Protein AF-A0A821GRE3-F1 (afdb_monomer_lite)

Sequence (182 aa):
MSLELLANELLLDLFEYLNACNLLHAFHGLNARFNQLLFIQLQKYYLDFRLISKNNFEYFCQQYLTSINNRVISLHLSDDVETPNLPQLFLSYGYRINQFIHLKLLSIDCISSFDLLNQIISQCHELSYLTHLNIMIHNNQDPEENFRDVINNIWSLSKLTHCYLDIQYPYATWLLEMTMIS

Structure (mmCIF, N/CA/C/O backbone):
data_AF-A0A821GRE3-F1
#
_entry.id   AF-A0A821GRE3-F1
#
loop_
_atom_site.group_PDB
_atom_site.id
_atom_site.type_symbol
_atom_site.label_atom_id
_atom_site.label_alt_id
_atom_site.label_comp_id
_atom_site.label_asym_id
_atom_site.label_entity_id
_atom_site.label_seq_id
_atom_site.pdbx_PDB_ins_code
_atom_site.Cartn_x
_atom_site.Cartn_y
_atom_site.Cartn_z
_atom_site.occupancy
_atom_site.B_iso_or_equiv
_atom_site.auth_seq_id
_atom_site.auth_comp_id
_atom_site.auth_asym_id
_atom_site.auth_atom_id
_atom_site.pdbx_PDB_model_num
ATOM 1 N N . MET A 1 1 ? -22.590 23.562 18.409 1.00 56.53 1 MET A N 1
ATOM 2 C CA . MET A 1 1 ? -22.740 22.094 18.507 1.00 56.53 1 MET A CA 1
ATOM 3 C C . MET A 1 1 ? -21.334 21.529 18.636 1.00 56.53 1 MET A C 1
ATOM 5 O O . MET A 1 1 ? -20.514 21.883 17.801 1.00 56.53 1 MET A O 1
ATOM 9 N N . SER A 1 2 ? -21.007 20.801 19.709 1.00 83.25 2 SER A N 1
ATOM 10 C CA . SER A 1 2 ? -19.654 20.244 19.882 1.00 83.25 2 SER A CA 1
ATOM 11 C C . SER A 1 2 ? -19.610 18.834 19.306 1.00 83.25 2 SER A C 1
ATOM 13 O O . SER A 1 2 ? -20.437 18.001 19.676 1.00 83.25 2 SER A O 1
ATOM 15 N N . LEU A 1 3 ? -18.648 18.574 18.418 1.00 84.00 3 LEU A N 1
ATOM 16 C CA . LEU A 1 3 ? -18.391 17.246 17.856 1.00 84.00 3 LEU A CA 1
ATOM 17 C C . LEU A 1 3 ? -18.099 16.211 18.958 1.00 84.00 3 LEU A C 1
ATOM 19 O O . LEU A 1 3 ? -18.420 15.036 18.824 1.00 84.00 3 LEU A O 1
ATOM 23 N N . GLU A 1 4 ? -17.555 16.657 20.090 1.00 84.31 4 GLU A N 1
ATOM 24 C CA . GLU A 1 4 ? -17.238 15.812 21.245 1.00 84.31 4 GLU A CA 1
ATOM 25 C C . GLU A 1 4 ? -18.479 15.257 21.954 1.00 84.31 4 GLU A C 1
ATOM 27 O O . GLU A 1 4 ? -18.363 14.325 22.744 1.00 84.31 4 GLU A O 1
ATOM 32 N N . LEU A 1 5 ? -19.668 15.804 2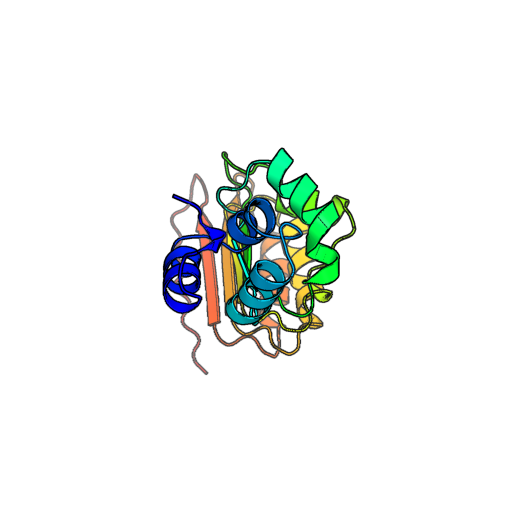1.686 1.00 90.88 5 LEU A N 1
ATOM 33 C CA . LEU A 1 5 ? -20.930 15.323 22.257 1.00 90.88 5 LEU A CA 1
ATOM 34 C C . LEU A 1 5 ? -21.616 14.270 21.382 1.00 90.88 5 LEU A C 1
ATOM 36 O O . LEU A 1 5 ? -22.602 13.675 21.811 1.00 90.88 5 LEU A O 1
ATOM 40 N N . LEU A 1 6 ? -21.117 14.039 20.164 1.00 93.25 6 LEU A N 1
ATOM 41 C CA . LEU A 1 6 ? -21.648 13.008 19.277 1.00 93.25 6 LEU A CA 1
ATOM 42 C C . LEU A 1 6 ? -21.418 11.621 19.893 1.00 93.25 6 LEU A C 1
ATOM 44 O O . LEU A 1 6 ? -20.425 11.425 20.592 1.00 93.25 6 LEU A O 1
ATOM 48 N N . ALA A 1 7 ? -22.301 10.652 19.641 1.00 94.62 7 ALA A N 1
ATOM 49 C CA . ALA A 1 7 ? -22.105 9.266 20.074 1.00 94.62 7 ALA A CA 1
ATOM 50 C C . ALA A 1 7 ? -20.932 8.604 19.324 1.00 94.62 7 ALA A C 1
ATOM 52 O O . ALA A 1 7 ? -20.600 9.010 18.213 1.00 94.62 7 ALA A O 1
ATOM 53 N N . ASN A 1 8 ? -20.300 7.585 19.923 1.00 93.38 8 ASN A N 1
ATOM 54 C CA . ASN A 1 8 ? -19.191 6.857 19.282 1.00 93.38 8 ASN A CA 1
ATOM 55 C C . ASN A 1 8 ? -19.604 6.253 17.937 1.00 93.38 8 ASN A C 1
ATOM 57 O O . ASN A 1 8 ? -18.841 6.341 16.987 1.00 93.38 8 ASN A O 1
ATOM 61 N N . GLU A 1 9 ? -20.807 5.686 17.868 1.00 93.00 9 GLU A N 1
ATOM 62 C CA . GLU A 1 9 ? -21.371 5.073 16.660 1.00 93.00 9 GLU A CA 1
ATOM 63 C C . GLU A 1 9 ? -21.440 6.089 15.517 1.00 93.00 9 GLU A C 1
ATOM 65 O O . GLU A 1 9 ? -20.850 5.870 14.471 1.00 93.00 9 GLU A O 1
ATOM 70 N N . LEU A 1 10 ? -22.006 7.274 15.771 1.00 93.56 10 LEU A N 1
ATOM 71 C CA . LEU A 1 10 ? -22.090 8.341 14.770 1.00 93.56 10 LEU A CA 1
ATOM 72 C C . LEU A 1 10 ? -20.713 8.857 14.322 1.00 93.56 10 LEU A C 1
ATOM 74 O O . LEU A 1 10 ? -20.553 9.282 13.183 1.00 93.56 10 LEU A O 1
ATOM 78 N N . LEU A 1 11 ? -19.717 8.861 15.213 1.00 92.88 11 LEU A N 1
ATOM 79 C CA . LEU A 1 11 ? -18.346 9.233 14.848 1.00 92.88 11 LEU A CA 1
ATOM 80 C C . LEU A 1 11 ? -17.691 8.166 13.971 1.00 92.88 11 LEU A C 1
ATOM 82 O O . LEU A 1 11 ? -16.995 8.521 13.027 1.00 92.88 11 LEU A O 1
ATOM 86 N N . LEU A 1 12 ? -17.908 6.886 14.273 1.00 91.06 12 LEU A N 1
ATOM 87 C CA . LEU A 1 12 ? -17.404 5.784 13.457 1.00 91.06 12 LEU A CA 1
ATOM 88 C C . LEU A 1 12 ? -18.075 5.778 12.081 1.00 91.06 12 LEU A C 1
ATOM 90 O O . LEU A 1 12 ? -17.360 5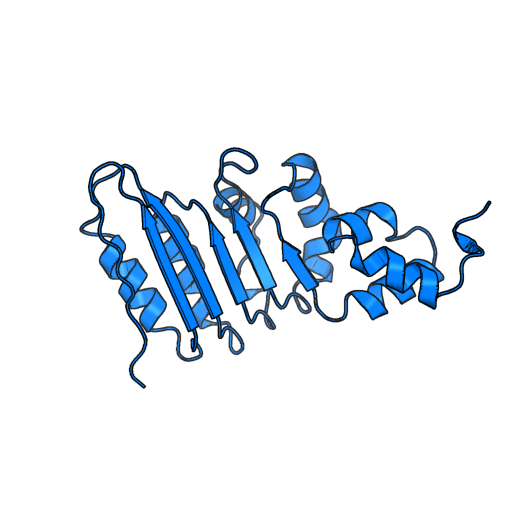.702 11.089 1.00 91.06 12 LEU A O 1
ATOM 94 N N . ASP A 1 13 ? -19.390 6.002 12.015 1.00 90.19 13 ASP A N 1
ATOM 95 C CA . ASP A 1 13 ? -20.120 6.174 10.753 1.00 90.19 13 ASP A CA 1
ATOM 96 C C . ASP A 1 13 ? -19.532 7.330 9.929 1.00 90.19 13 ASP A C 1
ATOM 98 O O . ASP A 1 13 ? -19.311 7.201 8.729 1.00 90.19 13 ASP A O 1
ATOM 102 N N . LEU A 1 14 ? -19.213 8.467 10.562 1.00 90.75 14 LEU A N 1
ATOM 103 C CA . LEU A 1 14 ? -18.530 9.580 9.891 1.00 90.75 14 LEU A CA 1
ATOM 104 C C . LEU A 1 14 ? -17.126 9.195 9.410 1.00 90.75 14 LEU A C 1
ATOM 106 O O . LEU A 1 14 ? -16.693 9.651 8.350 1.00 90.75 14 LEU A O 1
ATOM 110 N N . PHE A 1 15 ? -16.405 8.382 10.181 1.00 90.31 15 PHE A N 1
ATOM 111 C CA . PHE A 1 15 ? -15.056 7.957 9.829 1.00 90.31 15 PHE A CA 1
ATOM 112 C C . PHE A 1 15 ? -15.030 7.060 8.590 1.00 90.31 15 PHE A C 1
ATOM 114 O O . PHE A 1 15 ? -14.031 7.078 7.877 1.00 90.31 15 PHE A O 1
ATOM 121 N N . GLU A 1 16 ? -16.107 6.332 8.286 1.00 87.00 16 GLU A N 1
ATOM 122 C CA . GLU A 1 16 ? -16.208 5.515 7.066 1.00 87.00 16 GLU A CA 1
ATOM 123 C C . GLU A 1 16 ? -16.111 6.340 5.772 1.00 87.00 16 GLU A C 1
ATOM 125 O O . GLU A 1 16 ? -15.678 5.825 4.742 1.00 87.00 16 GLU A O 1
ATOM 130 N N . TYR A 1 17 ? -16.440 7.634 5.820 1.00 88.00 17 TYR A N 1
ATOM 131 C CA . TYR A 1 17 ? -16.345 8.539 4.669 1.00 88.00 17 TYR A CA 1
ATOM 132 C C . TYR A 1 17 ? -14.948 9.145 4.477 1.00 88.00 17 TYR A C 1
ATOM 134 O O . TYR A 1 17 ? -14.724 9.899 3.528 1.00 88.00 17 TYR A O 1
ATOM 142 N N . LEU A 1 18 ? -14.004 8.866 5.379 1.00 86.81 18 LEU A N 1
ATOM 143 C CA . LEU A 1 18 ? -12.670 9.456 5.383 1.00 86.81 18 LEU A CA 1
ATOM 144 C C . LEU A 1 18 ? -11.601 8.370 5.241 1.00 86.81 18 LEU A C 1
ATOM 146 O O . LEU A 1 18 ? -11.647 7.330 5.892 1.00 86.81 18 LEU A O 1
ATOM 150 N N . ASN A 1 19 ? -10.581 8.631 4.421 1.00 82.81 19 ASN A N 1
ATOM 151 C CA . ASN A 1 19 ? -9.422 7.744 4.351 1.00 82.81 19 ASN A CA 1
ATOM 152 C C . ASN A 1 19 ? -8.548 7.865 5.616 1.00 82.81 19 ASN A C 1
ATOM 154 O O . ASN A 1 19 ? -8.663 8.811 6.401 1.00 82.81 19 ASN A O 1
ATOM 158 N N . ALA A 1 20 ? -7.633 6.911 5.799 1.00 83.75 20 ALA A N 1
ATOM 159 C CA . ALA A 1 20 ? -6.760 6.869 6.969 1.00 83.75 20 ALA A CA 1
ATOM 160 C C . ALA A 1 20 ? -5.927 8.149 7.161 1.00 83.75 20 ALA A C 1
ATOM 162 O O . ALA A 1 20 ? -5.713 8.574 8.296 1.00 83.75 20 ALA A O 1
ATOM 163 N N . CYS A 1 21 ? -5.475 8.780 6.074 1.00 83.06 21 CYS A N 1
ATOM 164 C CA . CYS A 1 21 ? -4.709 10.024 6.137 1.00 83.06 21 CYS A CA 1
ATOM 165 C C . CYS A 1 21 ? -5.558 11.177 6.674 1.00 83.06 21 CYS A C 1
ATOM 167 O O . CYS A 1 21 ? -5.125 11.872 7.591 1.00 83.06 21 CYS A O 1
ATOM 169 N N . ASN A 1 22 ? -6.779 11.331 6.162 1.00 86.12 22 ASN A N 1
ATOM 170 C CA . ASN A 1 22 ? -7.736 12.339 6.607 1.00 86.12 22 ASN A CA 1
ATOM 171 C C . ASN A 1 22 ? -8.108 12.122 8.074 1.00 86.12 22 ASN A C 1
ATOM 173 O O . ASN A 1 22 ? -8.135 13.074 8.848 1.00 86.12 22 ASN A O 1
ATOM 177 N N . LEU A 1 23 ? -8.346 10.869 8.468 1.00 89.75 23 LEU A N 1
ATOM 178 C CA . LEU A 1 23 ? -8.683 10.505 9.841 1.00 89.75 23 LEU A CA 1
ATOM 179 C C . LEU A 1 23 ? -7.563 10.837 10.822 1.00 89.75 23 LEU A C 1
ATOM 181 O O . LEU A 1 23 ? -7.802 11.490 11.838 1.00 89.75 23 LEU A O 1
ATOM 185 N N . LEU A 1 24 ? -6.338 10.415 10.512 1.00 87.88 24 LEU A N 1
ATOM 186 C CA . LEU A 1 24 ? -5.187 10.696 11.360 1.00 87.88 24 LEU A CA 1
ATOM 187 C C . LEU A 1 24 ? -4.918 12.199 11.427 1.00 87.88 24 LEU A C 1
ATOM 189 O O . LEU A 1 24 ? -4.786 12.735 12.519 1.00 87.88 24 LEU A O 1
ATOM 193 N N . HIS A 1 25 ? -4.926 12.899 10.295 1.00 85.81 25 HIS A N 1
ATOM 194 C CA . HIS A 1 25 ? -4.695 14.340 10.282 1.00 85.81 25 HIS A CA 1
ATOM 195 C C . HIS A 1 25 ? -5.754 15.118 11.079 1.00 85.81 25 HIS A C 1
ATOM 197 O O . HIS A 1 25 ? -5.413 16.020 11.840 1.00 85.81 25 HIS A O 1
ATOM 203 N N . ALA A 1 26 ? -7.035 14.771 10.925 1.00 89.50 26 ALA A N 1
ATOM 204 C CA . ALA A 1 26 ? -8.127 15.514 11.542 1.00 89.50 26 ALA A CA 1
ATOM 205 C C . ALA A 1 26 ? -8.337 15.180 13.026 1.00 89.50 26 ALA A C 1
ATOM 207 O O . ALA A 1 26 ? -8.735 16.061 13.782 1.00 89.50 26 ALA A O 1
ATOM 208 N N . PHE A 1 27 ? -8.109 13.930 13.450 1.00 91.00 27 PHE A N 1
ATOM 209 C CA . PHE A 1 27 ? -8.545 13.454 14.770 1.00 91.00 27 PHE A CA 1
ATOM 210 C C . PHE A 1 27 ? -7.419 12.968 15.685 1.00 91.00 27 PHE A C 1
ATOM 212 O O . PHE A 1 27 ? -7.629 12.878 16.900 1.00 91.00 27 PHE A O 1
ATOM 219 N N . HIS A 1 28 ? -6.236 12.647 15.152 1.00 88.94 28 HIS A N 1
ATOM 220 C CA . HIS A 1 28 ? -5.154 12.111 15.972 1.00 88.94 28 HIS A CA 1
ATOM 221 C C . HIS A 1 28 ? -4.608 13.174 16.926 1.00 88.94 28 HIS A C 1
ATOM 223 O O . HIS A 1 28 ? -4.268 14.286 16.532 1.00 88.94 28 HIS A O 1
ATOM 229 N N . GLY A 1 29 ? -4.465 12.811 18.198 1.00 87.44 29 GLY A N 1
ATOM 230 C CA . GLY A 1 29 ? -3.898 13.679 19.228 1.00 87.44 29 GLY A CA 1
ATOM 231 C C . GLY A 1 29 ? -4.867 14.722 19.787 1.00 87.44 29 GLY A C 1
ATOM 232 O O . GLY A 1 29 ? -4.501 15.398 20.743 1.00 87.44 29 GLY A O 1
ATOM 233 N N . LEU A 1 30 ? -6.099 14.823 19.269 1.00 91.50 30 LEU A N 1
ATOM 234 C CA . LEU A 1 30 ? -7.087 15.784 19.770 1.00 91.50 30 LEU A CA 1
ATOM 235 C C . LEU A 1 30 ? -7.551 15.459 21.195 1.00 91.50 30 LEU A C 1
ATOM 237 O O . LEU A 1 30 ? -7.554 16.327 22.063 1.00 91.50 30 LEU A O 1
ATOM 241 N N . ASN A 1 31 ? -7.946 14.209 21.451 1.00 92.62 31 ASN A N 1
ATOM 242 C CA . ASN A 1 31 ? -8.237 13.712 22.795 1.00 92.62 31 ASN A CA 1
ATOM 243 C C . ASN A 1 31 ? -8.171 12.175 22.846 1.00 92.62 31 ASN A C 1
ATOM 245 O O . ASN A 1 31 ? -8.136 11.489 21.821 1.00 92.62 31 ASN A O 1
ATOM 249 N N . ALA A 1 32 ? -8.166 11.624 24.063 1.00 92.19 32 ALA A N 1
ATOM 250 C CA . ALA A 1 32 ? -8.049 10.183 24.284 1.00 92.19 32 ALA A CA 1
ATOM 251 C C . ALA A 1 32 ? -9.186 9.378 23.631 1.00 92.19 32 ALA A C 1
ATOM 253 O O . ALA A 1 32 ? -8.944 8.289 23.113 1.00 92.19 32 ALA A O 1
ATOM 254 N N . ARG A 1 33 ? -10.408 9.926 23.615 1.00 94.31 33 ARG A N 1
ATOM 255 C CA . ARG A 1 33 ? -11.579 9.274 23.023 1.00 94.31 33 ARG A CA 1
ATOM 256 C C . ARG A 1 33 ? -11.425 9.135 21.508 1.00 94.31 33 ARG A C 1
ATOM 258 O O . ARG A 1 33 ? -11.606 8.040 20.990 1.00 94.31 33 ARG A O 1
ATOM 265 N N . PHE A 1 34 ? -11.046 10.199 20.802 1.00 93.19 34 PHE A N 1
ATOM 266 C CA . PHE A 1 34 ? -10.808 10.128 19.359 1.00 93.19 34 PHE A CA 1
ATOM 267 C C . PHE A 1 34 ? -9.638 9.210 19.018 1.00 93.19 34 PHE A C 1
ATOM 269 O O . PHE A 1 34 ? -9.766 8.403 18.107 1.00 93.19 34 PHE A O 1
ATOM 276 N N . ASN A 1 35 ? -8.550 9.228 19.791 1.00 89.31 35 ASN A N 1
ATOM 277 C CA . ASN A 1 35 ? -7.442 8.290 19.584 1.00 89.31 35 ASN A CA 1
ATOM 278 C C . ASN A 1 35 ? -7.877 6.823 19.737 1.00 89.31 35 ASN A C 1
ATOM 280 O O . ASN A 1 35 ? -7.449 5.970 18.961 1.00 89.31 35 ASN A O 1
ATOM 284 N N . GLN A 1 36 ? -8.751 6.520 20.703 1.00 90.31 36 GLN A N 1
ATOM 285 C CA . GLN A 1 36 ? -9.329 5.181 20.853 1.00 90.31 36 GLN A CA 1
ATOM 286 C C . GLN A 1 36 ? -10.235 4.811 19.676 1.00 90.31 36 GLN A C 1
ATOM 288 O O . GLN A 1 36 ? -10.144 3.695 19.172 1.00 90.31 36 GLN A O 1
ATOM 293 N N . LEU A 1 37 ? -11.077 5.735 19.205 1.00 91.75 37 LEU A N 1
ATOM 294 C CA . LEU A 1 37 ? -11.939 5.495 18.045 1.00 91.75 37 LEU A CA 1
ATOM 295 C C . LEU A 1 37 ? -11.130 5.295 16.763 1.00 91.75 37 LEU A C 1
ATOM 297 O O . LEU A 1 37 ? -11.415 4.370 16.011 1.00 91.75 37 LEU A O 1
ATOM 301 N N . LEU A 1 38 ? -10.075 6.085 16.554 1.00 89.62 38 LEU A N 1
ATOM 302 C CA . LEU A 1 38 ? -9.121 5.880 15.467 1.00 89.62 38 LEU A CA 1
ATOM 303 C C . LEU A 1 38 ? -8.460 4.506 15.568 1.00 89.62 38 LEU A C 1
ATOM 305 O O . LEU A 1 38 ? -8.350 3.815 14.566 1.00 89.62 38 LEU A O 1
ATOM 309 N N . PHE A 1 39 ? -8.065 4.071 16.767 1.00 83.62 39 PHE A N 1
ATOM 310 C CA . PHE A 1 39 ? -7.503 2.735 16.966 1.00 83.62 39 PHE A CA 1
ATOM 311 C C . PHE A 1 39 ? -8.503 1.618 16.626 1.00 83.62 39 PHE A C 1
ATOM 313 O O . PHE A 1 39 ? -8.113 0.611 16.038 1.00 83.62 39 PHE A O 1
ATOM 320 N N . ILE A 1 40 ? -9.781 1.790 16.980 1.00 84.50 40 ILE A N 1
ATOM 321 C CA . ILE A 1 40 ? -10.852 0.833 16.666 1.00 84.50 40 ILE A CA 1
ATOM 322 C C . ILE A 1 40 ? -11.109 0.792 15.157 1.00 84.50 40 ILE A C 1
ATOM 324 O O . ILE A 1 40 ? -11.122 -0.292 14.577 1.00 84.50 40 ILE A O 1
ATOM 328 N N . GLN A 1 41 ? -11.261 1.955 14.522 1.00 82.50 41 GLN A N 1
ATOM 329 C CA . GLN A 1 41 ? -11.545 2.062 13.092 1.00 82.50 41 GLN A CA 1
ATOM 330 C C . GLN A 1 41 ? -10.365 1.588 12.239 1.00 82.50 41 GLN A C 1
ATOM 332 O O . GLN A 1 41 ? -10.536 0.922 11.223 1.00 82.50 41 GLN A O 1
ATOM 337 N N . LEU A 1 42 ? -9.144 1.897 12.672 1.00 76.75 42 LEU A N 1
ATOM 338 C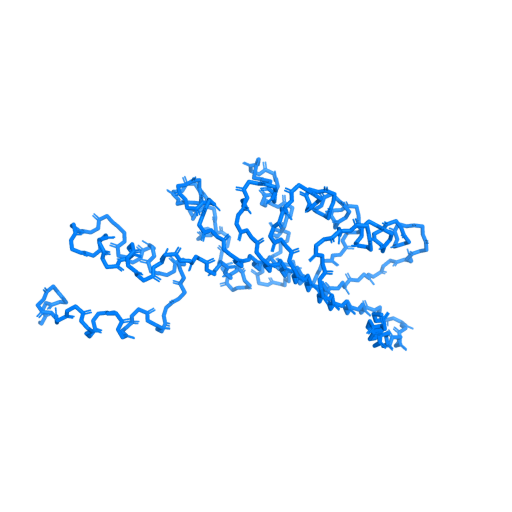 CA . LEU A 1 42 ? -7.916 1.657 11.924 1.00 76.75 42 LEU A CA 1
ATOM 339 C C . LEU A 1 42 ? -7.154 0.438 12.460 1.00 76.75 42 LEU A C 1
ATOM 341 O O . LEU A 1 42 ? -5.924 0.402 12.455 1.00 76.75 42 LEU A O 1
ATOM 345 N N . GLN A 1 43 ? -7.867 -0.606 12.898 1.00 72.06 43 GLN A N 1
ATOM 346 C CA . GLN A 1 43 ? -7.235 -1.905 13.181 1.00 72.06 43 GLN A CA 1
ATOM 347 C C . GLN A 1 43 ? -6.470 -2.442 11.961 1.00 72.06 43 GLN A C 1
ATOM 349 O O . GLN A 1 43 ? -5.503 -3.189 12.108 1.00 72.06 43 GLN A O 1
ATOM 354 N N . LYS A 1 44 ? -6.914 -2.058 10.759 1.00 74.25 44 LYS A N 1
ATOM 355 C CA . LYS A 1 44 ? -6.324 -2.405 9.470 1.00 74.25 44 LYS A CA 1
ATOM 356 C C . LYS A 1 44 ? -6.265 -1.144 8.621 1.00 74.25 44 LYS A C 1
ATOM 358 O O . LYS A 1 44 ? -7.306 -0.597 8.270 1.00 74.25 44 LYS A O 1
ATOM 363 N N . TYR A 1 45 ? -5.061 -0.679 8.310 1.00 78.31 45 TYR A N 1
ATOM 364 C CA . TYR A 1 45 ? -4.885 0.523 7.503 1.00 78.31 45 TYR A CA 1
ATOM 365 C C . TYR A 1 45 ? -4.905 0.174 6.017 1.00 78.31 45 TYR A C 1
ATOM 367 O O . TYR A 1 45 ? -4.132 -0.670 5.550 1.00 78.31 45 TYR A O 1
ATOM 375 N N . TYR A 1 46 ? -5.773 0.872 5.293 1.00 88.25 46 TYR A N 1
ATOM 376 C CA . TYR A 1 46 ? -5.748 0.968 3.842 1.00 88.25 46 TYR A CA 1
ATOM 377 C C . TYR A 1 46 ? -5.181 2.345 3.517 1.00 88.25 46 TYR A C 1
ATOM 379 O O . TYR A 1 46 ? -5.857 3.361 3.688 1.00 88.25 46 TYR A O 1
ATOM 387 N N . LEU A 1 47 ? -3.899 2.381 3.167 1.00 91.38 47 LEU A N 1
ATOM 388 C CA . LEU A 1 47 ? -3.223 3.609 2.783 1.00 91.38 47 LEU A CA 1
ATOM 389 C C . LEU A 1 47 ? -3.392 3.790 1.283 1.00 91.38 47 LEU A C 1
ATOM 391 O O . LEU A 1 47 ? -2.838 3.021 0.499 1.00 91.38 47 LEU A O 1
ATOM 395 N N . ASP A 1 48 ? -4.176 4.793 0.911 1.00 90.88 48 ASP A N 1
ATOM 396 C CA . ASP A 1 48 ? -4.379 5.192 -0.473 1.00 90.88 48 ASP A CA 1
ATOM 397 C C . ASP A 1 48 ? -3.794 6.585 -0.685 1.00 90.88 48 ASP A C 1
ATOM 399 O O . ASP A 1 48 ? -4.310 7.574 -0.157 1.00 90.88 48 ASP A O 1
ATOM 403 N N . PHE A 1 49 ? -2.690 6.641 -1.428 1.00 91.50 49 PHE A N 1
ATOM 404 C CA . PHE A 1 49 ? -1.972 7.874 -1.709 1.00 91.50 49 PHE A CA 1
ATOM 405 C C . PHE A 1 49 ? -2.201 8.402 -3.129 1.00 91.50 49 PHE A C 1
ATOM 407 O O . PHE A 1 49 ? -1.468 9.284 -3.550 1.00 91.50 49 PHE A O 1
ATOM 414 N N . ARG A 1 50 ? -3.212 7.934 -3.872 1.00 89.75 50 ARG A N 1
ATOM 415 C CA . ARG A 1 50 ? -3.454 8.416 -5.248 1.00 89.75 50 ARG A CA 1
ATOM 416 C C . ARG A 1 50 ? -3.775 9.907 -5.357 1.00 89.75 50 ARG A C 1
ATOM 418 O O . ARG A 1 50 ? -3.503 10.519 -6.372 1.00 89.75 50 ARG A O 1
ATOM 425 N N . LEU A 1 51 ? -4.393 10.487 -4.330 1.00 86.62 51 LEU A N 1
ATOM 426 C CA . LEU A 1 51 ? -4.857 11.884 -4.342 1.00 86.62 51 LEU A CA 1
ATOM 427 C C . LEU A 1 51 ? -4.226 12.715 -3.218 1.00 86.62 51 LEU A C 1
ATOM 429 O O . LEU A 1 51 ? -4.780 13.731 -2.794 1.00 86.62 51 LEU A O 1
ATOM 433 N N . ILE A 1 52 ? -3.104 12.254 -2.656 1.00 87.81 52 ILE A N 1
ATOM 434 C CA . ILE A 1 52 ? -2.453 12.958 -1.553 1.00 87.81 52 ILE A CA 1
ATOM 435 C C . ILE A 1 52 ? -1.561 14.077 -2.094 1.00 87.81 52 ILE A C 1
ATOM 437 O O . ILE A 1 52 ? -0.726 13.864 -2.964 1.00 87.81 52 ILE A O 1
ATOM 441 N N . SER A 1 53 ? -1.675 15.283 -1.541 1.00 87.88 53 SER A N 1
ATOM 442 C CA . SER A 1 53 ? -0.700 16.328 -1.857 1.00 87.88 53 SER A CA 1
ATOM 443 C C . SER A 1 53 ? 0.678 15.956 -1.300 1.00 87.88 53 SER A C 1
ATOM 445 O O . SER A 1 53 ? 0.783 15.341 -0.235 1.00 87.88 53 SER A O 1
ATOM 447 N N . LYS A 1 54 ? 1.750 16.400 -1.963 1.00 87.25 54 LYS A N 1
ATOM 448 C CA . LYS A 1 54 ? 3.129 16.165 -1.503 1.00 87.25 54 LYS A CA 1
ATOM 449 C C . LYS A 1 54 ? 3.342 16.557 -0.035 1.00 87.25 54 LYS A C 1
ATOM 451 O O . LYS A 1 54 ? 3.872 15.767 0.736 1.00 87.25 54 LYS A O 1
ATOM 456 N N . ASN A 1 55 ? 2.870 17.737 0.373 1.00 87.50 55 ASN A N 1
ATOM 457 C CA . ASN A 1 55 ? 3.019 18.211 1.754 1.00 87.50 55 ASN A CA 1
ATOM 458 C C . ASN A 1 55 ? 2.295 17.302 2.759 1.00 87.50 55 ASN A C 1
ATOM 460 O O . ASN A 1 55 ? 2.829 17.012 3.828 1.00 87.50 55 ASN A O 1
ATOM 464 N N . ASN A 1 56 ? 1.089 16.835 2.418 1.00 87.44 56 ASN A N 1
ATOM 465 C CA . ASN A 1 56 ? 0.333 15.933 3.285 1.00 87.44 56 ASN A CA 1
ATOM 466 C C . ASN A 1 56 ? 0.993 14.556 3.361 1.00 87.44 56 ASN A C 1
ATOM 468 O O . ASN A 1 56 ? 1.011 13.957 4.433 1.00 87.44 56 ASN A O 1
ATOM 472 N N . PHE A 1 57 ? 1.562 14.073 2.257 1.00 89.81 57 PHE A N 1
ATOM 473 C CA . PHE A 1 57 ? 2.324 12.831 2.227 1.00 89.81 57 PHE A CA 1
ATOM 474 C C . PHE A 1 57 ? 3.576 12.910 3.098 1.00 89.81 57 PHE A C 1
ATOM 476 O O . PHE A 1 57 ? 3.771 12.062 3.964 1.00 89.81 57 PHE A O 1
ATOM 483 N N . GLU A 1 58 ? 4.384 13.959 2.932 1.00 89.12 58 GLU A N 1
ATOM 484 C CA . GLU A 1 58 ? 5.583 14.194 3.741 1.00 89.12 58 GLU A CA 1
ATOM 485 C C . GLU A 1 58 ? 5.250 14.252 5.232 1.00 89.12 58 GLU A C 1
ATOM 487 O O . GLU A 1 58 ? 5.867 13.553 6.042 1.00 89.12 58 GLU A O 1
ATOM 492 N N . TYR A 1 59 ? 4.223 15.027 5.589 1.00 88.94 59 TYR A N 1
ATOM 493 C CA . TYR A 1 59 ? 3.729 15.104 6.957 1.00 88.94 59 TYR A CA 1
ATOM 494 C C . TYR A 1 59 ? 3.277 13.732 7.467 1.00 88.94 59 TYR A C 1
ATOM 496 O O . TYR A 1 59 ? 3.663 13.313 8.559 1.00 88.94 59 TYR A O 1
ATOM 504 N N . PHE A 1 60 ? 2.504 12.994 6.669 1.00 89.75 60 PHE A N 1
ATOM 505 C CA . PHE A 1 60 ? 1.993 11.682 7.050 1.00 89.75 60 PHE A CA 1
ATOM 506 C C . PHE A 1 60 ? 3.111 10.670 7.307 1.00 89.75 60 PHE A C 1
ATOM 508 O O . PHE A 1 60 ? 3.099 9.966 8.321 1.00 89.75 60 PHE A O 1
ATOM 515 N N . CYS A 1 61 ? 4.092 10.619 6.407 1.00 89.75 61 CYS A N 1
ATOM 516 C CA . CYS A 1 61 ? 5.287 9.803 6.546 1.00 89.75 61 CYS A CA 1
ATOM 517 C C . CYS A 1 61 ? 6.006 10.106 7.865 1.00 89.75 61 CYS A C 1
ATOM 519 O O . CYS A 1 61 ? 6.220 9.201 8.676 1.00 89.75 61 CYS A O 1
ATOM 521 N N . GLN A 1 62 ? 6.313 11.381 8.113 1.00 88.81 62 GLN A N 1
ATOM 522 C CA . GLN A 1 62 ? 7.082 11.804 9.283 1.00 88.81 62 GLN A CA 1
ATOM 523 C C . GLN A 1 62 ? 6.344 11.578 10.606 1.00 88.81 62 GLN A C 1
ATOM 525 O O . GLN A 1 62 ? 6.975 11.208 11.594 1.00 88.81 62 GLN A O 1
ATOM 530 N N . GLN A 1 63 ? 5.030 11.811 10.640 1.00 88.19 63 GLN A N 1
ATOM 531 C CA . GLN A 1 63 ? 4.268 11.800 11.890 1.00 88.19 63 GLN A CA 1
ATOM 532 C C . GLN A 1 63 ? 3.654 10.442 12.220 1.00 88.19 63 GLN A C 1
ATOM 534 O O . GLN A 1 63 ? 3.625 10.056 13.387 1.00 88.19 63 GLN A O 1
ATOM 539 N N . TYR A 1 64 ? 3.150 9.713 11.221 1.00 87.88 64 TYR A N 1
ATOM 540 C CA . TYR A 1 64 ? 2.275 8.565 11.473 1.00 87.88 64 TYR A CA 1
ATOM 541 C C . TYR A 1 64 ? 2.829 7.251 10.945 1.00 87.88 64 TYR A C 1
ATOM 543 O O . TYR A 1 64 ? 2.760 6.249 11.660 1.00 87.88 64 TYR A O 1
ATOM 551 N N . LEU A 1 65 ? 3.384 7.234 9.729 1.00 89.56 65 LEU A N 1
ATOM 552 C CA . LEU A 1 65 ? 3.663 5.997 8.991 1.00 89.56 65 LEU A CA 1
ATOM 553 C C . LEU A 1 65 ? 4.486 4.982 9.800 1.00 89.56 65 LEU A C 1
ATOM 555 O O . LEU A 1 65 ? 4.124 3.809 9.866 1.00 89.56 65 LEU A O 1
ATOM 559 N N . THR A 1 66 ? 5.534 5.436 10.489 1.00 88.38 66 THR A N 1
ATOM 560 C CA . THR A 1 66 ? 6.399 4.578 11.317 1.00 88.38 66 THR A CA 1
ATOM 561 C C . THR A 1 66 ? 5.647 3.891 12.462 1.00 88.38 66 THR A C 1
ATOM 563 O O . THR A 1 66 ? 5.976 2.768 12.825 1.00 88.38 66 THR A O 1
ATOM 566 N N . SER A 1 67 ? 4.625 4.537 13.029 1.00 85.69 67 SER A N 1
ATOM 567 C CA . SER A 1 67 ? 3.844 3.993 14.152 1.00 85.69 67 SER A CA 1
ATOM 568 C C . SER A 1 67 ? 2.742 3.018 13.728 1.00 85.69 67 SER A C 1
ATOM 570 O O . SER A 1 67 ? 2.230 2.272 14.563 1.00 85.69 67 SER A O 1
ATOM 572 N N . ILE A 1 68 ? 2.378 3.022 12.441 1.00 87.50 68 ILE A N 1
ATOM 573 C CA . ILE A 1 68 ? 1.262 2.232 11.904 1.00 87.50 68 ILE A CA 1
ATOM 574 C C . ILE A 1 68 ? 1.689 1.197 10.859 1.00 87.50 68 ILE A C 1
ATOM 576 O O . ILE A 1 68 ? 0.844 0.417 10.427 1.00 87.50 68 ILE A O 1
ATOM 580 N N . ASN A 1 69 ? 2.954 1.173 10.424 1.00 89.75 69 ASN A N 1
ATOM 581 C CA . ASN A 1 69 ? 3.423 0.322 9.320 1.00 89.75 69 ASN A CA 1
ATOM 582 C C . ASN A 1 69 ? 3.091 -1.171 9.518 1.00 89.75 69 ASN A C 1
ATOM 584 O O . ASN A 1 69 ? 2.618 -1.834 8.598 1.00 89.75 69 ASN A O 1
ATOM 588 N N . ASN A 1 70 ? 3.203 -1.681 10.742 1.00 89.75 70 ASN A N 1
ATOM 589 C CA . ASN A 1 70 ? 2.836 -3.044 11.118 1.00 89.75 70 ASN A CA 1
ATOM 590 C C . ASN A 1 70 ? 1.316 -3.288 11.199 1.00 89.75 70 ASN A C 1
ATOM 592 O O . ASN A 1 70 ? 0.881 -4.323 11.687 1.00 89.75 70 ASN A O 1
ATOM 596 N N . ARG A 1 71 ? 0.480 -2.347 10.769 1.00 89.75 71 ARG A N 1
ATOM 597 C CA . ARG A 1 71 ? -0.982 -2.497 10.688 1.00 89.75 71 ARG A CA 1
ATOM 598 C C . ARG A 1 71 ? -1.521 -2.177 9.299 1.00 89.75 71 ARG A C 1
ATOM 600 O O . ARG A 1 71 ? -2.729 -2.269 9.078 1.00 89.75 71 ARG A O 1
ATOM 607 N N . VAL A 1 72 ? -0.649 -1.802 8.366 1.00 92.81 72 VAL A N 1
ATOM 608 C CA . VAL A 1 72 ? -1.016 -1.558 6.972 1.00 92.81 72 VAL A CA 1
ATOM 609 C C . VAL A 1 72 ? -1.254 -2.890 6.280 1.00 92.81 72 VAL A C 1
ATOM 611 O O . VAL A 1 72 ? -0.397 -3.770 6.282 1.00 92.81 72 VAL A O 1
ATOM 614 N N . ILE A 1 73 ? -2.445 -3.032 5.703 1.00 95.12 73 ILE A N 1
ATOM 615 C CA . ILE A 1 73 ? -2.871 -4.224 4.960 1.00 95.12 73 ILE A CA 1
ATOM 616 C C . ILE A 1 73 ? -2.942 -3.943 3.463 1.00 95.12 73 ILE A C 1
ATOM 618 O O . ILE A 1 73 ? -2.737 -4.853 2.660 1.00 95.12 73 ILE A O 1
ATOM 622 N N . SER A 1 74 ? -3.191 -2.692 3.090 1.00 95.75 74 SER A N 1
ATOM 623 C CA . SER A 1 74 ? -3.221 -2.245 1.706 1.00 95.75 74 SER A CA 1
ATOM 624 C C . SER A 1 74 ? -2.416 -0.967 1.570 1.00 95.75 74 SER A C 1
ATOM 626 O O . SER A 1 74 ? -2.591 -0.051 2.377 1.00 95.75 74 SER A O 1
ATOM 628 N N . LEU A 1 75 ? -1.572 -0.906 0.547 1.00 96.00 75 LEU A N 1
ATOM 629 C CA . LEU A 1 75 ? -0.786 0.269 0.198 1.00 96.00 75 LEU A CA 1
ATOM 630 C C . LEU A 1 75 ? -0.973 0.562 -1.287 1.00 96.00 75 LEU A C 1
ATOM 632 O O . LEU A 1 75 ? -0.732 -0.308 -2.120 1.00 96.00 75 LEU A O 1
ATOM 636 N N . HIS A 1 76 ? -1.376 1.788 -1.595 1.00 95.88 76 HIS A N 1
ATOM 637 C CA . HIS A 1 76 ? -1.493 2.295 -2.953 1.00 95.88 76 HIS A CA 1
ATOM 638 C C . HIS A 1 76 ? -0.525 3.456 -3.146 1.00 95.88 76 HIS A C 1
ATOM 640 O O . HIS A 1 76 ? -0.637 4.474 -2.463 1.00 95.88 76 HIS A O 1
ATOM 646 N N . LEU A 1 77 ? 0.417 3.300 -4.073 1.00 95.25 77 LEU A N 1
ATOM 647 C CA . LEU A 1 77 ? 1.327 4.350 -4.524 1.00 95.25 77 LEU A CA 1
ATOM 648 C C . LEU A 1 77 ? 0.995 4.700 -5.978 1.00 95.25 77 LEU A C 1
ATOM 650 O O . LEU A 1 77 ? 0.691 3.807 -6.761 1.00 95.25 77 LEU A O 1
ATOM 654 N N . SER A 1 78 ? 1.046 5.978 -6.340 1.00 92.44 78 SER A N 1
ATOM 655 C CA . SER A 1 78 ? 0.813 6.435 -7.715 1.00 92.44 78 SER A CA 1
ATOM 656 C C . SER A 1 78 ? 1.943 7.354 -8.154 1.00 92.44 78 SER A C 1
ATOM 658 O O . SER A 1 78 ? 2.434 8.145 -7.355 1.00 92.44 78 SER A O 1
ATOM 660 N N . ASP A 1 79 ? 2.367 7.231 -9.405 1.00 91.00 79 ASP A N 1
ATOM 661 C CA . ASP A 1 79 ? 3.308 8.131 -10.082 1.00 91.00 79 ASP A CA 1
ATOM 662 C C . ASP A 1 79 ? 2.585 8.956 -11.165 1.00 91.00 79 ASP A C 1
ATOM 664 O O . ASP A 1 79 ? 3.062 9.130 -12.285 1.00 91.00 79 ASP A O 1
ATOM 668 N N . ASP A 1 80 ? 1.361 9.396 -10.866 1.00 86.94 80 ASP A N 1
ATOM 669 C CA . ASP A 1 80 ? 0.547 10.195 -11.783 1.00 86.94 80 ASP A CA 1
ATOM 670 C C . ASP A 1 80 ? 0.837 11.708 -11.694 1.00 86.94 80 ASP A C 1
ATOM 672 O O . ASP A 1 80 ? 1.749 12.172 -11.007 1.00 86.94 80 ASP A O 1
ATOM 676 N N . VAL A 1 81 ? 0.056 12.498 -12.437 1.00 83.69 81 VAL A N 1
ATOM 677 C CA . VAL A 1 81 ? 0.191 13.962 -12.508 1.00 83.69 81 VAL A CA 1
ATOM 678 C C . VAL A 1 81 ? -0.114 14.644 -11.169 1.00 83.69 81 VAL A C 1
ATOM 680 O O . VAL A 1 81 ? 0.474 15.686 -10.876 1.00 83.69 81 VAL A O 1
ATOM 683 N N . GLU A 1 82 ? -1.004 14.073 -10.358 1.00 79.81 82 GLU A N 1
ATOM 684 C CA . GLU A 1 82 ? -1.372 14.603 -9.043 1.00 79.81 82 GLU A CA 1
ATOM 685 C C . GLU A 1 82 ? -0.312 14.243 -7.988 1.00 79.81 82 GLU A C 1
ATOM 687 O O . GLU A 1 82 ? -0.033 15.043 -7.088 1.00 79.81 82 GLU A O 1
ATOM 692 N N . THR A 1 83 ? 0.338 13.079 -8.122 1.00 82.31 83 THR A N 1
ATOM 693 C CA . THR A 1 83 ? 1.384 12.597 -7.205 1.00 82.31 83 THR A CA 1
ATOM 694 C C . THR A 1 83 ? 2.686 12.189 -7.909 1.00 82.31 83 THR A C 1
ATOM 696 O O . THR A 1 83 ? 3.130 11.042 -7.794 1.00 82.31 83 THR A O 1
ATOM 699 N N . PRO A 1 84 ? 3.378 13.120 -8.588 1.00 86.69 84 PRO A N 1
ATOM 700 C CA . PRO A 1 84 ? 4.546 12.779 -9.388 1.00 86.69 84 PRO A CA 1
ATOM 701 C C . PRO A 1 84 ? 5.724 12.326 -8.519 1.00 86.69 84 PRO A C 1
ATOM 703 O O . PRO A 1 84 ? 6.095 12.972 -7.534 1.00 86.69 84 PRO A O 1
ATOM 706 N N . ASN A 1 85 ? 6.375 11.249 -8.947 1.00 89.38 85 ASN A N 1
ATOM 707 C CA . ASN A 1 85 ? 7.513 10.571 -8.329 1.00 89.38 85 ASN A CA 1
ATOM 708 C C . ASN A 1 85 ? 7.252 10.050 -6.909 1.00 89.38 85 ASN A C 1
ATOM 710 O O . ASN A 1 85 ? 8.205 9.815 -6.158 1.00 89.38 85 ASN A O 1
ATOM 714 N N . LEU A 1 86 ? 5.991 9.862 -6.505 1.00 92.25 86 LEU A N 1
ATOM 715 C CA . LEU A 1 86 ? 5.664 9.444 -5.141 1.00 92.25 86 LEU A CA 1
ATOM 716 C C . LEU A 1 86 ? 6.344 8.126 -4.725 1.00 92.25 86 LEU A C 1
ATOM 718 O O . LEU A 1 86 ? 6.897 8.095 -3.622 1.00 92.25 86 LEU A O 1
ATOM 722 N N . PRO A 1 87 ? 6.385 7.055 -5.550 1.00 93.75 87 PRO A N 1
ATOM 723 C CA . PRO A 1 87 ? 7.046 5.814 -5.146 1.00 93.75 87 PRO A CA 1
ATOM 724 C C . PRO A 1 87 ? 8.555 6.008 -4.934 1.00 93.75 87 PRO A C 1
ATOM 726 O O . PRO A 1 87 ? 9.132 5.459 -3.995 1.00 93.75 87 PRO A O 1
ATOM 729 N N . GLN A 1 88 ? 9.200 6.842 -5.755 1.00 93.38 88 GLN A N 1
ATOM 730 C CA . GLN A 1 88 ? 10.614 7.176 -5.588 1.00 93.38 88 GLN A CA 1
ATOM 731 C C . GLN A 1 88 ? 10.845 8.009 -4.321 1.00 93.38 88 GLN A C 1
ATOM 733 O O . GLN A 1 88 ? 11.780 7.738 -3.563 1.00 93.38 88 GLN A O 1
ATOM 738 N N . LEU A 1 89 ? 9.979 8.992 -4.058 1.00 92.38 89 LEU A N 1
ATOM 739 C CA . LEU A 1 89 ? 10.041 9.823 -2.859 1.00 92.38 89 LEU A CA 1
ATOM 740 C C . LEU A 1 89 ? 9.878 8.974 -1.592 1.00 92.38 89 LEU A C 1
ATOM 742 O O . LEU A 1 89 ? 10.670 9.103 -0.658 1.00 92.38 89 LEU A O 1
ATOM 746 N N . PHE A 1 90 ? 8.910 8.056 -1.603 1.00 93.88 90 PHE A N 1
ATOM 747 C CA . PHE A 1 90 ? 8.659 7.094 -0.535 1.00 93.88 90 PHE A CA 1
ATOM 748 C C . PHE A 1 90 ? 9.933 6.319 -0.160 1.00 93.88 90 PHE A C 1
ATOM 750 O O . PHE A 1 90 ? 10.323 6.297 1.009 1.00 93.88 90 PHE A O 1
ATOM 757 N N . LEU A 1 91 ? 10.633 5.750 -1.149 1.00 93.12 91 LEU A N 1
ATOM 758 C CA . LEU A 1 91 ? 11.895 5.039 -0.914 1.00 93.12 91 LEU A CA 1
ATOM 759 C C . LEU A 1 91 ? 13.030 5.977 -0.475 1.00 93.12 91 LEU A C 1
ATOM 761 O O . LEU A 1 91 ? 13.850 5.599 0.362 1.00 93.12 91 LEU A O 1
ATOM 765 N N . SER A 1 92 ? 13.080 7.206 -1.002 1.00 92.31 92 SER A N 1
ATOM 766 C CA . SER A 1 92 ? 14.116 8.194 -0.657 1.00 92.31 92 SER A CA 1
ATOM 767 C C . SER A 1 92 ? 14.074 8.626 0.813 1.00 92.31 92 SER A C 1
ATOM 769 O O . SER A 1 92 ? 15.110 8.940 1.395 1.00 92.31 92 SER A O 1
ATOM 771 N N . TYR A 1 93 ? 12.898 8.564 1.445 1.00 91.31 93 TYR A N 1
ATOM 772 C CA . TYR A 1 93 ? 12.735 8.788 2.883 1.00 91.31 93 TYR A CA 1
ATOM 773 C C . TYR A 1 93 ? 13.145 7.588 3.746 1.00 91.31 93 TYR A C 1
ATOM 775 O O . TYR A 1 93 ? 13.015 7.629 4.967 1.00 91.31 93 TYR A O 1
ATOM 783 N N . GLY A 1 94 ? 13.674 6.525 3.135 1.00 91.00 94 GLY A N 1
ATOM 784 C CA . GLY A 1 94 ? 14.162 5.338 3.831 1.00 91.00 94 GLY A CA 1
ATOM 785 C C . GLY A 1 94 ? 13.072 4.326 4.180 1.00 91.00 94 GLY A C 1
ATOM 786 O O . GLY A 1 94 ? 13.366 3.321 4.835 1.00 91.00 94 GLY A O 1
ATOM 787 N N . TYR A 1 95 ? 11.831 4.549 3.738 1.00 93.25 95 TYR A N 1
ATOM 788 C CA . TYR A 1 95 ? 10.782 3.547 3.873 1.00 93.25 95 TYR A CA 1
ATOM 789 C C . TYR A 1 95 ? 11.013 2.403 2.895 1.00 93.25 95 TYR A C 1
ATOM 791 O O . TYR A 1 95 ? 11.477 2.586 1.769 1.00 93.25 95 TYR A O 1
ATOM 799 N N . ARG A 1 96 ? 10.677 1.199 3.347 1.00 94.69 96 ARG A N 1
ATOM 800 C CA . ARG A 1 96 ? 10.778 -0.023 2.555 1.00 94.69 96 ARG A CA 1
ATOM 801 C C . ARG A 1 96 ? 9.462 -0.765 2.609 1.00 94.69 96 ARG A C 1
ATOM 803 O O . ARG A 1 96 ? 8.793 -0.783 3.639 1.00 94.69 96 ARG A O 1
ATOM 810 N N . ILE A 1 97 ? 9.115 -1.420 1.513 1.00 95.75 97 ILE A N 1
ATOM 811 C CA . ILE A 1 97 ? 7.866 -2.170 1.390 1.00 95.75 97 ILE A CA 1
ATOM 812 C C . ILE A 1 97 ? 7.846 -3.362 2.358 1.00 95.75 97 ILE A C 1
ATOM 814 O O . ILE A 1 97 ? 6.811 -3.656 2.951 1.00 95.75 97 ILE A O 1
ATOM 818 N N . ASN A 1 98 ? 9.006 -3.968 2.632 1.00 94.69 98 ASN A N 1
ATOM 819 C CA . ASN A 1 98 ? 9.141 -5.059 3.603 1.00 94.69 98 ASN A CA 1
ATOM 820 C C . ASN A 1 98 ? 8.858 -4.652 5.069 1.00 94.69 98 ASN A C 1
ATOM 822 O O . ASN A 1 98 ? 8.679 -5.523 5.918 1.00 94.69 98 ASN A O 1
ATOM 826 N N . GLN A 1 99 ? 8.757 -3.354 5.389 1.00 94.75 99 GLN A N 1
ATOM 827 C CA . GLN A 1 99 ? 8.370 -2.883 6.729 1.00 94.75 99 GLN A CA 1
ATOM 828 C C . GLN A 1 99 ? 6.873 -3.087 7.011 1.00 94.75 99 GLN A C 1
ATOM 830 O O . GLN A 1 99 ? 6.462 -3.151 8.172 1.00 94.75 99 GLN A O 1
ATOM 835 N N . PHE A 1 100 ? 6.048 -3.216 5.970 1.00 95.38 100 PHE A N 1
ATOM 836 C CA . PHE A 1 100 ? 4.615 -3.471 6.096 1.00 95.38 100 PHE A CA 1
ATOM 837 C C . PHE A 1 100 ? 4.353 -4.970 6.237 1.00 95.38 100 PHE A C 1
ATOM 839 O O . PHE A 1 100 ? 3.777 -5.613 5.368 1.00 95.38 100 PHE A O 1
ATOM 846 N N . ILE A 1 101 ? 4.778 -5.550 7.358 1.00 95.25 101 ILE A N 1
ATOM 847 C CA . ILE A 1 101 ? 4.798 -7.008 7.571 1.00 95.25 101 ILE A CA 1
ATOM 848 C C . ILE A 1 101 ? 3.429 -7.707 7.454 1.00 95.25 101 ILE A C 1
ATOM 850 O O . ILE A 1 101 ? 3.384 -8.926 7.326 1.00 95.25 101 ILE A O 1
ATOM 854 N N . HIS A 1 102 ? 2.319 -6.965 7.503 1.00 95.81 102 HIS A N 1
ATOM 855 C CA . HIS A 1 102 ? 0.951 -7.478 7.348 1.00 95.81 102 HIS A CA 1
ATOM 856 C C . HIS A 1 102 ? 0.294 -7.082 6.016 1.00 95.81 102 HIS A C 1
ATOM 858 O O . HIS A 1 102 ? -0.907 -7.310 5.837 1.00 95.81 102 HIS A O 1
ATOM 864 N N . LEU A 1 103 ? 1.066 -6.509 5.088 1.00 97.25 103 LEU A N 1
ATOM 865 C CA . LEU A 1 103 ? 0.584 -6.083 3.783 1.00 97.25 103 LEU A CA 1
ATOM 866 C C . LEU A 1 103 ? 0.062 -7.287 2.997 1.00 97.25 103 LEU A C 1
ATOM 868 O O . LEU A 1 103 ? 0.744 -8.301 2.854 1.00 97.25 103 LEU A O 1
ATOM 872 N N . LYS A 1 104 ? -1.164 -7.159 2.496 1.00 97.62 104 LYS A N 1
ATOM 873 C CA . LYS A 1 104 ? -1.839 -8.155 1.658 1.00 97.62 104 LYS A CA 1
ATOM 874 C C . LYS A 1 104 ? -1.989 -7.701 0.221 1.00 97.62 104 LYS A C 1
ATOM 876 O O . LYS A 1 104 ? -1.969 -8.551 -0.668 1.00 97.62 104 LYS A O 1
ATOM 881 N N . LEU A 1 105 ? -2.155 -6.396 0.027 1.00 97.94 105 LEU A N 1
ATOM 882 C CA . LEU A 1 105 ? -2.387 -5.772 -1.263 1.00 97.94 105 LEU A CA 1
ATOM 883 C C . LEU A 1 105 ? -1.408 -4.617 -1.459 1.00 97.94 105 LEU A C 1
ATOM 885 O O . LEU A 1 105 ? -1.329 -3.712 -0.626 1.00 97.94 105 LEU A O 1
ATOM 889 N N . LEU A 1 106 ? -0.674 -4.666 -2.565 1.00 98.06 106 LEU A N 1
ATOM 890 C CA . LEU A 1 106 ? 0.153 -3.568 -3.045 1.00 98.06 106 LEU A CA 1
ATOM 891 C C . LEU A 1 106 ? -0.365 -3.127 -4.413 1.00 98.06 106 LEU A C 1
ATOM 893 O O . LEU A 1 106 ? -0.449 -3.946 -5.326 1.00 98.06 106 LEU A O 1
ATOM 897 N N . SER A 1 107 ? -0.701 -1.847 -4.537 1.00 97.62 107 SER A N 1
ATOM 898 C CA . SER A 1 107 ? -1.066 -1.211 -5.801 1.00 97.62 107 SER A CA 1
ATOM 899 C C . SER A 1 107 ? -0.037 -0.146 -6.159 1.00 97.62 107 SER A C 1
ATOM 901 O O . SER A 1 107 ? 0.331 0.669 -5.308 1.00 97.62 107 SER A O 1
ATOM 903 N N . ILE A 1 108 ? 0.423 -0.156 -7.406 1.00 95.75 108 ILE A N 1
ATOM 904 C CA . ILE A 1 108 ? 1.363 0.821 -7.953 1.00 95.75 108 ILE A CA 1
ATOM 905 C C . ILE A 1 108 ? 0.812 1.302 -9.293 1.00 95.75 108 ILE A C 1
ATOM 907 O O . ILE A 1 108 ? 0.801 0.536 -10.256 1.00 95.75 108 ILE A O 1
ATOM 911 N N . ASP A 1 109 ? 0.392 2.561 -9.356 1.00 93.31 109 ASP A N 1
ATOM 912 C CA . ASP A 1 109 ? -0.176 3.151 -10.568 1.00 93.31 109 ASP A CA 1
ATOM 913 C C . ASP A 1 109 ? 0.815 4.067 -11.288 1.00 93.31 109 ASP A C 1
ATOM 915 O O . ASP A 1 109 ? 1.667 4.702 -10.662 1.00 93.31 109 ASP A O 1
ATOM 919 N N . CYS A 1 110 ? 0.660 4.156 -12.611 1.00 90.31 110 CYS A N 1
ATOM 920 C CA . CYS A 1 110 ? 1.392 5.059 -13.500 1.00 90.31 110 CYS A CA 1
ATOM 921 C C . CYS A 1 110 ? 2.926 4.960 -13.414 1.00 90.31 110 CYS A C 1
ATOM 923 O O . CYS A 1 110 ? 3.620 5.902 -13.789 1.00 90.31 110 CYS A O 1
ATOM 925 N N . ILE A 1 111 ? 3.482 3.832 -12.954 1.00 89.62 111 ILE A N 1
ATOM 926 C CA . ILE A 1 111 ? 4.932 3.711 -12.780 1.00 89.62 111 ILE A CA 1
ATOM 927 C C . ILE A 1 111 ? 5.642 3.692 -14.134 1.00 89.62 111 ILE A C 1
ATOM 929 O O . ILE A 1 111 ? 5.306 2.908 -15.023 1.00 89.62 111 ILE A O 1
ATOM 933 N N . SER A 1 112 ? 6.645 4.556 -14.275 1.00 86.50 112 SER A N 1
ATOM 934 C CA . SER A 1 112 ? 7.400 4.717 -15.523 1.00 86.50 112 SER A CA 1
ATOM 935 C C . SER A 1 112 ? 8.748 3.988 -15.532 1.00 86.50 112 SER A C 1
ATOM 937 O O . SER A 1 112 ? 9.243 3.606 -16.590 1.00 86.50 112 SER A O 1
ATOM 939 N N . SER A 1 113 ? 9.340 3.749 -14.357 1.00 88.50 113 SER A N 1
ATOM 940 C CA . SER A 1 113 ? 10.661 3.124 -14.216 1.00 88.50 113 SER A CA 1
ATOM 941 C C . SER A 1 113 ? 10.564 1.641 -13.848 1.00 88.50 113 SER A C 1
ATOM 943 O O . SER A 1 113 ? 10.142 1.286 -12.744 1.00 88.50 113 SER A O 1
ATOM 945 N N . PHE A 1 114 ? 11.030 0.765 -14.747 1.00 88.69 114 PHE A N 1
ATOM 946 C CA . PHE A 1 114 ? 11.146 -0.670 -14.463 1.00 88.69 114 PHE A CA 1
ATOM 947 C C . PHE A 1 114 ? 12.145 -0.976 -13.345 1.00 88.69 114 PHE A C 1
ATOM 949 O O . PHE A 1 114 ? 11.909 -1.901 -12.574 1.00 88.69 114 PHE A O 1
ATOM 956 N N . ASP A 1 115 ? 13.218 -0.197 -13.209 1.00 90.12 115 ASP A N 1
ATOM 957 C CA . ASP A 1 115 ? 14.214 -0.400 -12.150 1.00 90.12 115 ASP A CA 1
ATOM 958 C C . ASP A 1 115 ? 13.619 -0.113 -10.771 1.00 90.12 115 ASP A C 1
ATOM 960 O O . ASP A 1 115 ? 13.783 -0.903 -9.839 1.00 90.12 115 ASP A O 1
ATOM 964 N N . LEU A 1 116 ? 12.860 0.983 -10.655 1.00 91.88 116 LEU A N 1
ATOM 965 C CA . LEU A 1 116 ? 12.126 1.323 -9.439 1.00 91.88 116 LEU A CA 1
ATOM 966 C C . LEU A 1 116 ? 11.091 0.247 -9.101 1.00 91.88 116 LEU A C 1
ATOM 968 O O . LEU A 1 116 ? 10.996 -0.184 -7.950 1.00 91.88 116 LEU A O 1
ATOM 972 N N . LEU A 1 117 ? 10.346 -0.219 -10.107 1.00 93.38 117 LEU A N 1
ATOM 973 C CA . LEU A 1 117 ? 9.384 -1.299 -9.931 1.00 93.38 117 LEU A CA 1
ATOM 974 C C . LEU A 1 117 ? 10.084 -2.575 -9.445 1.00 93.38 117 LEU A C 1
ATOM 976 O O . LEU A 1 117 ? 9.680 -3.144 -8.436 1.00 93.38 117 LEU A O 1
ATOM 980 N N . ASN A 1 118 ? 11.183 -2.981 -10.081 1.00 93.25 118 ASN A N 1
ATOM 981 C CA . ASN A 1 118 ? 11.984 -4.132 -9.666 1.00 93.25 118 ASN A CA 1
ATOM 982 C C . ASN A 1 118 ? 12.510 -4.003 -8.234 1.00 93.25 118 ASN A C 1
ATOM 984 O O . ASN A 1 118 ? 12.467 -4.963 -7.458 1.00 93.25 118 ASN A O 1
ATOM 988 N N . GLN A 1 119 ? 12.965 -2.811 -7.850 1.00 94.50 119 GLN A N 1
ATOM 989 C CA . GLN A 1 119 ? 13.396 -2.530 -6.487 1.00 94.50 119 GLN A CA 1
ATOM 990 C C . GLN A 1 119 ? 12.245 -2.696 -5.483 1.00 94.50 119 GLN A C 1
ATOM 992 O O . GLN A 1 119 ? 12.458 -3.215 -4.388 1.00 94.50 119 GLN A O 1
ATOM 997 N N . ILE A 1 120 ? 11.027 -2.287 -5.836 1.00 96.00 120 ILE A N 1
ATOM 998 C CA . ILE A 1 120 ? 9.838 -2.468 -4.995 1.00 96.00 120 ILE A CA 1
ATOM 999 C C . ILE A 1 120 ? 9.445 -3.951 -4.912 1.00 96.00 120 ILE A C 1
ATOM 1001 O O . ILE A 1 120 ? 9.265 -4.477 -3.812 1.00 96.00 120 ILE A O 1
ATOM 1005 N N . ILE A 1 121 ? 9.367 -4.650 -6.047 1.00 96.56 121 ILE A N 1
ATOM 1006 C CA . ILE A 1 121 ? 8.981 -6.067 -6.099 1.00 96.56 121 ILE A CA 1
ATOM 1007 C C . ILE A 1 121 ? 9.996 -6.956 -5.378 1.00 96.56 121 ILE A C 1
ATOM 1009 O O . ILE A 1 121 ? 9.599 -7.859 -4.647 1.00 96.56 121 ILE A O 1
ATOM 1013 N N . SER A 1 122 ? 11.296 -6.663 -5.472 1.00 95.81 122 SER A N 1
ATOM 1014 C CA . SER A 1 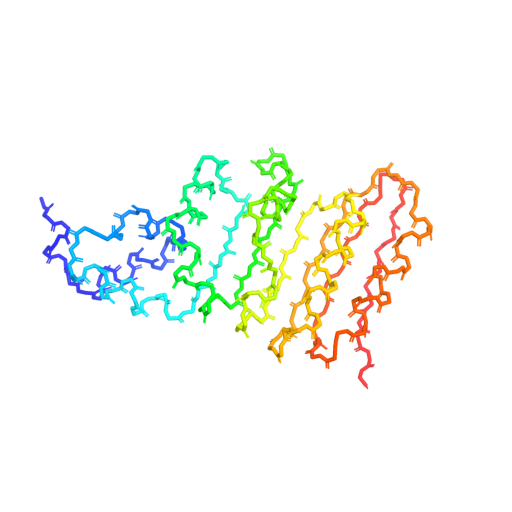122 ? 12.314 -7.433 -4.740 1.00 95.81 122 SER A CA 1
ATOM 1015 C C . SER A 1 122 ? 12.106 -7.401 -3.215 1.00 95.81 122 SER A C 1
ATOM 1017 O O . SER A 1 122 ? 12.312 -8.408 -2.542 1.00 95.81 122 SER A O 1
ATOM 1019 N N . GLN A 1 123 ? 11.611 -6.288 -2.664 1.00 96.19 123 GLN A N 1
ATOM 1020 C CA . GLN A 1 123 ? 11.277 -6.173 -1.238 1.00 96.19 123 GLN A CA 1
ATOM 1021 C C . GLN A 1 123 ? 10.012 -6.956 -0.860 1.00 96.19 123 GLN A C 1
ATOM 1023 O O . GLN A 1 123 ? 9.821 -7.300 0.306 1.00 96.19 123 GLN A O 1
ATOM 1028 N N . CYS A 1 124 ? 9.142 -7.250 -1.828 1.00 96.88 124 CYS A N 1
ATOM 1029 C CA . CYS A 1 124 ? 7.895 -7.970 -1.592 1.00 96.88 124 CYS A CA 1
ATOM 1030 C C . CYS A 1 124 ? 8.108 -9.458 -1.283 1.00 96.88 124 CYS A C 1
ATOM 1032 O O . CYS A 1 124 ? 7.231 -10.076 -0.686 1.00 96.88 124 CYS A O 1
ATOM 1034 N N . HIS A 1 125 ? 9.272 -10.031 -1.609 1.00 95.69 125 HIS A N 1
ATOM 1035 C CA . HIS A 1 125 ? 9.601 -11.429 -1.284 1.00 95.69 125 HIS A CA 1
ATOM 1036 C C . HIS A 1 125 ? 9.615 -11.723 0.215 1.00 95.69 125 HIS A C 1
ATOM 1038 O O . HIS A 1 125 ? 9.359 -12.850 0.633 1.00 95.69 125 HIS A O 1
ATOM 1044 N N . GLU A 1 126 ? 9.878 -10.709 1.037 1.00 94.81 126 GLU A N 1
ATOM 1045 C CA . GLU A 1 126 ? 9.862 -10.828 2.496 1.00 94.81 126 GLU A CA 1
ATOM 1046 C C . GLU A 1 126 ? 8.431 -10.788 3.076 1.00 94.81 126 GLU A C 1
ATOM 1048 O O . GLU A 1 126 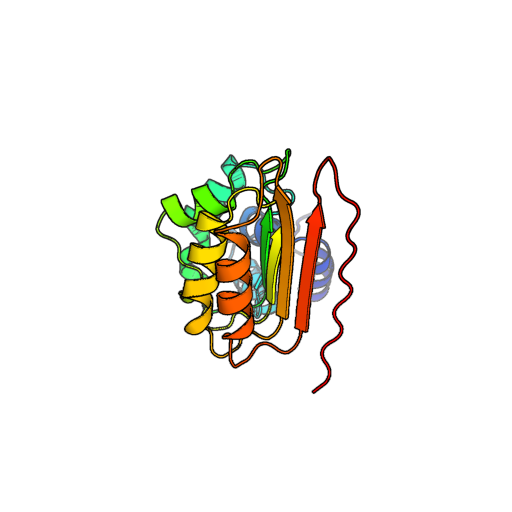? 8.212 -11.112 4.247 1.00 94.81 126 GLU A O 1
ATOM 1053 N N . LEU A 1 127 ? 7.429 -10.416 2.271 1.00 95.94 127 LEU A N 1
ATOM 1054 C CA . LEU A 1 127 ? 6.054 -10.226 2.723 1.00 95.94 127 LEU A CA 1
ATOM 1055 C C . LEU A 1 127 ? 5.264 -11.536 2.704 1.00 95.94 127 LEU A C 1
ATOM 1057 O O . LEU A 1 127 ? 4.655 -11.929 1.712 1.00 95.94 127 LEU A O 1
ATOM 1061 N N . SER A 1 128 ? 5.184 -12.178 3.868 1.00 95.31 128 SER A N 1
ATOM 1062 C CA . SER A 1 128 ? 4.497 -13.470 4.040 1.00 95.31 128 SER A CA 1
ATOM 1063 C C . SER A 1 128 ? 2.978 -13.436 3.803 1.00 95.31 128 SER A C 1
ATOM 1065 O O . SER A 1 128 ? 2.365 -14.495 3.663 1.00 95.31 128 SER A O 1
ATOM 1067 N N . TYR A 1 129 ? 2.364 -12.249 3.788 1.00 96.56 129 TYR A N 1
ATOM 1068 C CA . TYR A 1 129 ? 0.917 -12.072 3.618 1.00 96.56 129 TYR A CA 1
ATOM 1069 C C . TYR A 1 129 ? 0.526 -11.423 2.287 1.00 96.56 129 TYR A C 1
ATOM 1071 O O . TYR A 1 129 ? -0.675 -11.304 2.021 1.00 96.56 129 TYR A O 1
ATOM 1079 N N . LEU A 1 130 ? 1.497 -11.028 1.454 1.00 97.81 130 LEU A N 1
ATOM 1080 C CA . LEU A 1 130 ? 1.208 -10.374 0.185 1.00 97.81 130 LEU A CA 1
ATOM 1081 C C . LEU A 1 130 ? 0.578 -11.386 -0.771 1.00 97.81 130 LEU A C 1
ATOM 1083 O O . LEU A 1 130 ? 1.195 -12.372 -1.160 1.00 97.81 130 LEU A O 1
ATOM 1087 N N . THR A 1 131 ? -0.678 -11.138 -1.121 1.00 98.00 131 THR A N 1
ATOM 1088 C CA . THR A 1 131 ? -1.513 -12.052 -1.915 1.00 98.00 131 THR A CA 1
ATOM 1089 C C . THR A 1 131 ? -2.045 -11.394 -3.178 1.00 98.00 131 THR A C 1
ATOM 1091 O O . THR A 1 131 ? -2.410 -12.115 -4.107 1.00 98.00 131 THR A O 1
ATOM 1094 N N . HIS A 1 132 ? -2.080 -10.060 -3.210 1.00 98.38 132 HIS A N 1
ATOM 1095 C CA . HIS A 1 132 ? -2.606 -9.252 -4.299 1.00 98.38 132 HIS A CA 1
ATOM 1096 C C . HIS A 1 132 ? -1.573 -8.204 -4.707 1.00 98.38 132 HIS A C 1
ATOM 1098 O O . HIS A 1 132 ? -1.037 -7.487 -3.857 1.00 98.38 132 HIS A O 1
ATOM 1104 N N . LEU A 1 133 ? -1.323 -8.108 -6.005 1.00 97.94 133 LEU A N 1
ATOM 1105 C CA . LEU A 1 133 ? -0.437 -7.118 -6.595 1.00 97.94 133 LEU A CA 1
ATOM 1106 C C . LEU A 1 133 ? -1.131 -6.502 -7.805 1.00 97.94 133 LEU A C 1
ATOM 1108 O O . LEU A 1 133 ? -1.516 -7.225 -8.720 1.00 97.94 133 LEU A O 1
ATOM 1112 N N . ASN A 1 134 ? -1.276 -5.182 -7.803 1.00 97.31 134 ASN A N 1
ATOM 1113 C CA . ASN A 1 134 ? -1.839 -4.428 -8.914 1.00 97.31 134 ASN A CA 1
ATOM 1114 C C . ASN A 1 134 ? -0.782 -3.447 -9.409 1.00 97.31 134 ASN A C 1
ATOM 1116 O O . ASN A 1 134 ? -0.269 -2.645 -8.631 1.00 97.31 134 ASN A O 1
ATOM 1120 N N . ILE A 1 135 ? -0.434 -3.523 -10.685 1.00 95.06 135 ILE A N 1
ATOM 1121 C CA . ILE A 1 135 ? 0.572 -2.654 -11.283 1.00 95.06 135 ILE A CA 1
ATOM 1122 C C . ILE A 1 135 ? 0.013 -2.096 -12.583 1.00 95.06 135 ILE A C 1
ATOM 1124 O O . ILE A 1 135 ? -0.378 -2.852 -13.470 1.00 95.06 135 ILE A O 1
ATOM 1128 N N . MET A 1 136 ? 0.029 -0.774 -12.704 1.00 92.25 136 MET A N 1
ATOM 1129 C CA . MET A 1 136 ? -0.240 -0.062 -13.944 1.00 92.25 136 MET A CA 1
ATOM 1130 C C . MET A 1 136 ? 1.036 0.658 -14.377 1.00 92.25 136 MET A C 1
ATOM 1132 O O . MET A 1 136 ? 1.542 1.537 -13.679 1.00 92.25 136 MET A O 1
ATOM 1136 N N . ILE A 1 137 ? 1.580 0.254 -15.520 1.00 88.00 137 ILE A N 1
ATOM 1137 C CA . ILE A 1 137 ? 2.851 0.733 -16.057 1.00 88.00 137 ILE A CA 1
ATOM 1138 C C . ILE A 1 137 ? 2.564 1.716 -17.183 1.00 88.00 137 ILE A C 1
ATOM 1140 O O . ILE A 1 137 ? 1.906 1.370 -18.163 1.00 88.00 137 ILE A O 1
ATOM 1144 N N . HIS A 1 138 ? 3.104 2.925 -17.064 1.00 83.94 138 HIS A N 1
ATOM 1145 C CA . HIS A 1 138 ? 3.105 3.932 -18.122 1.00 83.94 138 HIS A CA 1
ATOM 1146 C C . HIS A 1 138 ? 4.535 4.112 -18.609 1.00 83.94 138 HIS A C 1
ATOM 1148 O O . HIS A 1 138 ? 5.283 4.926 -18.066 1.00 83.94 138 HIS A O 1
ATOM 1154 N N . ASN A 1 139 ? 4.935 3.338 -19.618 1.00 70.69 139 ASN A N 1
ATOM 1155 C CA . ASN A 1 139 ? 6.285 3.442 -20.153 1.00 70.69 139 ASN A CA 1
ATOM 1156 C C . ASN A 1 139 ? 6.280 4.018 -21.571 1.00 70.69 139 ASN A C 1
ATOM 1158 O O . ASN A 1 139 ? 5.684 3.467 -22.494 1.00 70.69 139 ASN A O 1
ATOM 1162 N N . ASN A 1 140 ? 7.004 5.124 -21.732 1.00 64.69 140 ASN A N 1
ATOM 1163 C CA . ASN A 1 140 ? 7.208 5.799 -23.011 1.00 64.69 140 ASN A CA 1
ATOM 1164 C C . ASN A 1 140 ? 8.500 5.350 -23.723 1.00 64.69 140 ASN A C 1
ATOM 1166 O O . ASN A 1 140 ? 8.833 5.903 -24.770 1.00 64.69 140 ASN A O 1
ATOM 1170 N N . GLN A 1 141 ? 9.248 4.404 -23.147 1.00 63.16 141 GLN A N 1
ATOM 1171 C CA . GLN A 1 141 ? 10.539 3.907 -23.628 1.00 63.16 141 GLN A CA 1
ATOM 1172 C C . GLN A 1 141 ? 10.474 2.419 -24.009 1.00 63.16 141 GLN A C 1
ATOM 1174 O O . GLN A 1 141 ? 9.608 1.683 -23.530 1.00 63.16 141 GLN A O 1
ATOM 1179 N N . ASP A 1 142 ? 11.399 1.991 -24.878 1.00 57.69 142 ASP A N 1
ATOM 1180 C CA . ASP A 1 142 ? 11.450 0.622 -25.404 1.00 57.69 142 ASP A CA 1
ATOM 1181 C C . ASP A 1 142 ? 11.650 -0.420 -24.281 1.00 57.69 142 ASP A C 1
ATOM 1183 O O . ASP A 1 142 ? 12.549 -0.267 -23.449 1.00 57.69 142 ASP A O 1
ATOM 1187 N N . PRO A 1 143 ? 10.827 -1.484 -24.226 1.00 61.81 143 PRO A N 1
ATOM 1188 C CA . PRO A 1 143 ? 10.659 -2.272 -23.006 1.00 61.81 143 PRO A CA 1
ATOM 1189 C C . PRO A 1 143 ? 11.526 -3.525 -22.841 1.00 61.81 143 PRO A C 1
ATOM 1191 O O . PRO A 1 143 ? 11.311 -4.270 -21.887 1.00 61.81 143 PRO A O 1
ATOM 1194 N N . GLU A 1 144 ? 12.459 -3.835 -23.736 1.00 63.44 144 GLU A N 1
ATOM 1195 C CA . GLU A 1 144 ? 12.786 -5.256 -23.919 1.00 63.44 144 GLU A CA 1
ATOM 1196 C C . GLU A 1 144 ? 13.699 -5.905 -22.862 1.00 63.44 144 GLU A C 1
ATOM 1198 O O . GLU A 1 144 ? 13.499 -7.086 -22.578 1.00 63.44 144 GLU A O 1
ATOM 1203 N N . GLU A 1 145 ? 14.636 -5.195 -22.220 1.00 63.78 145 GLU A N 1
ATOM 1204 C CA . GLU A 1 145 ? 15.534 -5.856 -21.249 1.00 63.78 145 GLU A CA 1
ATOM 1205 C C . GLU A 1 145 ? 14.961 -5.895 -19.821 1.00 63.78 145 GLU A C 1
ATOM 1207 O O . GLU A 1 145 ? 14.835 -6.973 -19.240 1.00 63.78 145 GLU A O 1
ATOM 1212 N N . ASN A 1 146 ? 14.508 -4.766 -19.266 1.00 76.62 146 ASN A N 1
ATOM 1213 C CA . ASN A 1 146 ? 14.158 -4.717 -17.835 1.00 76.62 146 ASN A CA 1
ATOM 1214 C C . ASN A 1 146 ? 12.748 -5.246 -17.529 1.00 76.62 146 ASN A C 1
ATOM 1216 O O . ASN A 1 146 ? 12.472 -5.651 -16.397 1.00 76.62 146 ASN A O 1
ATOM 1220 N N . PHE A 1 147 ? 11.847 -5.282 -18.518 1.00 82.81 147 PHE A N 1
ATOM 1221 C CA . PHE A 1 147 ? 10.484 -5.771 -18.304 1.00 82.81 147 PHE A CA 1
ATOM 1222 C C . PHE A 1 147 ? 10.459 -7.261 -17.954 1.00 82.81 147 PHE A C 1
ATOM 1224 O O . PHE A 1 147 ? 9.750 -7.677 -17.038 1.00 82.81 147 PHE A O 1
ATOM 1231 N N . ARG A 1 148 ? 11.270 -8.077 -18.638 1.00 85.50 148 ARG A N 1
ATOM 1232 C CA . ARG A 1 148 ? 11.333 -9.519 -18.372 1.00 85.50 148 ARG A CA 1
ATOM 1233 C C . ARG A 1 148 ? 11.778 -9.808 -16.940 1.00 85.50 148 ARG A C 1
ATOM 1235 O O . ARG A 1 148 ? 11.229 -10.707 -16.303 1.00 85.50 148 ARG A O 1
ATOM 1242 N N . ASP A 1 149 ? 12.726 -9.030 -16.430 1.00 88.50 149 ASP A N 1
ATOM 1243 C CA . ASP A 1 149 ? 13.200 -9.158 -15.055 1.00 88.50 149 ASP A CA 1
ATOM 1244 C C . ASP A 1 149 ? 12.108 -8.800 -14.046 1.00 88.50 149 ASP A C 1
ATOM 1246 O O . ASP A 1 149 ? 11.900 -9.558 -13.100 1.00 88.50 149 ASP A O 1
ATOM 1250 N N . VAL A 1 150 ? 11.342 -7.726 -14.293 1.00 90.19 150 VAL A N 1
ATOM 1251 C CA . VAL A 1 150 ? 10.159 -7.372 -13.482 1.00 90.19 150 VAL A CA 1
ATOM 1252 C C . VAL A 1 150 ? 9.179 -8.530 -13.416 1.00 90.19 150 VAL A C 1
ATOM 1254 O O . VAL A 1 150 ? 8.747 -8.922 -12.334 1.00 90.19 150 VAL A O 1
ATOM 1257 N N . ILE A 1 151 ? 8.853 -9.109 -14.563 1.00 91.81 151 ILE A N 1
ATOM 1258 C CA . ILE A 1 151 ? 7.875 -10.187 -14.652 1.00 91.81 151 ILE A CA 1
ATOM 1259 C C . ILE A 1 151 ? 8.348 -11.447 -13.920 1.00 91.81 151 ILE A C 1
ATOM 1261 O O . ILE A 1 151 ? 7.603 -12.005 -13.114 1.00 91.81 151 ILE A O 1
ATOM 1265 N N . ASN A 1 152 ? 9.603 -11.857 -14.114 1.00 92.50 152 ASN A N 1
ATOM 1266 C CA . ASN A 1 152 ? 10.187 -12.983 -13.380 1.00 92.50 152 ASN A CA 1
ATOM 1267 C C . ASN A 1 152 ? 10.192 -12.736 -11.861 1.00 92.50 152 ASN A C 1
ATOM 1269 O O . ASN A 1 152 ? 9.938 -13.644 -11.063 1.00 92.50 152 ASN A O 1
ATOM 1273 N N . ASN A 1 153 ? 10.473 -11.500 -11.451 1.00 94.38 153 ASN A N 1
ATOM 1274 C CA . ASN A 1 153 ? 10.494 -11.101 -10.051 1.00 94.38 153 ASN A CA 1
ATOM 1275 C C . ASN A 1 153 ? 9.083 -11.122 -9.433 1.00 94.38 153 ASN A C 1
ATOM 1277 O O . ASN A 1 153 ? 8.907 -11.608 -8.319 1.00 94.38 153 ASN A O 1
ATOM 1281 N N . ILE A 1 154 ? 8.059 -10.690 -10.176 1.00 95.31 154 ILE A N 1
ATOM 1282 C CA . ILE A 1 154 ? 6.653 -10.794 -9.759 1.00 95.31 154 ILE A CA 1
ATOM 1283 C C . ILE A 1 154 ? 6.241 -12.263 -9.618 1.00 95.31 154 ILE A C 1
ATOM 1285 O O . ILE A 1 154 ? 5.677 -12.654 -8.598 1.00 95.31 154 ILE A O 1
ATOM 1289 N N . TRP A 1 155 ? 6.548 -13.100 -10.611 1.00 93.44 155 TRP A N 1
ATOM 1290 C CA . TRP A 1 155 ? 6.141 -14.509 -10.613 1.00 93.44 155 TRP A CA 1
ATOM 1291 C C . TRP A 1 155 ? 6.855 -15.373 -9.574 1.00 93.44 155 TRP A C 1
ATOM 1293 O O . TRP A 1 155 ? 6.382 -16.461 -9.254 1.00 93.44 155 TRP A O 1
ATOM 1303 N N . SER A 1 156 ? 7.965 -14.901 -9.010 1.00 95.62 156 SER A N 1
ATOM 1304 C CA . SER A 1 156 ? 8.645 -15.590 -7.909 1.00 95.62 156 SER A CA 1
ATOM 1305 C C . SER A 1 156 ? 8.053 -15.272 -6.526 1.00 95.62 156 SER A C 1
ATOM 1307 O O . SER A 1 156 ? 8.461 -15.883 -5.537 1.00 95.62 156 SER A O 1
ATOM 1309 N N . LEU A 1 157 ? 7.057 -14.380 -6.428 1.00 96.06 157 LEU A N 1
ATOM 1310 C CA . LEU A 1 157 ? 6.353 -14.080 -5.178 1.00 96.06 157 LEU A CA 1
ATOM 1311 C C . LEU A 1 157 ? 5.478 -15.265 -4.734 1.00 96.06 157 LEU A C 1
ATOM 1313 O O . LEU A 1 157 ? 4.321 -15.406 -5.123 1.00 96.06 157 LEU A O 1
ATOM 1317 N N . SER A 1 158 ? 6.020 -16.106 -3.851 1.00 93.31 158 SER A N 1
ATOM 1318 C CA . SER A 1 158 ? 5.435 -17.408 -3.468 1.00 93.31 158 SER A CA 1
ATOM 1319 C C . SER A 1 158 ? 4.026 -17.391 -2.855 1.00 93.31 158 SER A C 1
ATOM 1321 O O . SER A 1 158 ? 3.385 -18.439 -2.763 1.00 93.31 158 SER A O 1
ATOM 1323 N N . LYS A 1 159 ? 3.554 -16.238 -2.369 1.00 96.12 159 LYS A N 1
ATOM 1324 C CA . LYS A 1 159 ? 2.233 -16.074 -1.736 1.00 96.12 159 LYS A CA 1
ATOM 1325 C C . LYS A 1 159 ? 1.230 -15.343 -2.621 1.00 96.12 159 LYS A C 1
ATOM 1327 O O . LYS A 1 159 ? 0.072 -15.205 -2.227 1.00 96.12 159 LYS A O 1
ATOM 1332 N N . LEU A 1 160 ? 1.656 -14.902 -3.803 1.00 97.00 160 LEU A N 1
ATOM 1333 C CA . LEU A 1 160 ? 0.813 -14.158 -4.717 1.00 97.00 160 LEU A CA 1
ATOM 1334 C C . LEU A 1 160 ? -0.285 -15.067 -5.278 1.00 97.00 160 LEU A C 1
ATOM 1336 O O . LEU A 1 160 ? -0.025 -16.154 -5.783 1.00 97.00 160 LEU A O 1
ATOM 1340 N N . THR A 1 161 ? -1.526 -14.610 -5.164 1.00 96.81 161 THR A N 1
ATOM 1341 C CA . THR A 1 161 ? -2.722 -15.322 -5.648 1.00 96.81 161 THR A CA 1
ATOM 1342 C C . THR A 1 161 ? -3.435 -14.548 -6.746 1.00 96.81 161 THR A C 1
ATOM 1344 O O . THR A 1 161 ? -4.067 -15.149 -7.607 1.00 96.81 161 THR A O 1
ATOM 1347 N N . HIS A 1 162 ? -3.302 -13.222 -6.731 1.00 97.00 162 HIS A N 1
ATOM 1348 C CA . HIS A 1 162 ? -3.903 -12.320 -7.696 1.00 97.00 162 HIS A CA 1
ATOM 1349 C C . HIS A 1 162 ? -2.842 -11.326 -8.158 1.00 97.00 162 HIS A C 1
ATOM 1351 O O . HIS A 1 162 ? -2.177 -10.692 -7.336 1.00 97.00 162 HIS A O 1
ATOM 1357 N N . CYS A 1 163 ? -2.702 -11.195 -9.471 1.00 96.00 163 CYS A N 1
ATOM 1358 C CA . CYS A 1 163 ? -1.831 -10.216 -10.095 1.00 96.00 163 CYS A CA 1
ATOM 1359 C C . CYS A 1 163 ? -2.618 -9.515 -11.199 1.00 96.00 163 CYS A C 1
ATOM 1361 O O . CYS A 1 163 ? -3.115 -10.178 -12.106 1.00 96.00 163 CYS A O 1
ATOM 1363 N N . TYR A 1 164 ? -2.719 -8.194 -11.117 1.00 95.06 164 TYR A N 1
ATOM 1364 C CA . TYR A 1 164 ? -3.195 -7.348 -12.201 1.00 95.06 164 TYR A CA 1
ATOM 1365 C C . TYR A 1 164 ? -2.014 -6.551 -12.743 1.00 95.06 164 TYR A C 1
ATOM 1367 O O . TYR A 1 164 ? -1.306 -5.893 -11.980 1.00 95.06 164 TYR A O 1
ATOM 1375 N N . LEU A 1 165 ? -1.796 -6.636 -14.050 1.00 92.12 165 LEU A N 1
ATOM 1376 C CA . LEU A 1 165 ? -0.724 -5.943 -14.744 1.00 92.12 165 LEU A CA 1
ATOM 1377 C C . LEU A 1 165 ? -1.320 -5.267 -15.979 1.00 92.12 165 LEU A C 1
ATOM 1379 O O . LEU A 1 165 ? -1.725 -5.949 -16.916 1.00 92.12 165 LEU A O 1
ATOM 1383 N N . ASP A 1 166 ? -1.359 -3.941 -15.968 1.00 89.38 166 ASP A N 1
ATOM 1384 C CA . ASP A 1 166 ? -1.736 -3.120 -17.117 1.00 89.38 166 ASP A CA 1
ATOM 1385 C C . ASP A 1 166 ? -0.497 -2.384 -17.617 1.00 89.38 166 ASP A C 1
ATOM 1387 O O . ASP A 1 166 ? 0.252 -1.809 -16.827 1.00 89.38 166 ASP A O 1
ATOM 1391 N N . ILE A 1 167 ? -0.250 -2.433 -18.920 1.00 83.94 167 ILE A N 1
ATOM 1392 C CA . ILE A 1 167 ? 0.924 -1.820 -19.529 1.00 83.94 167 ILE A CA 1
ATOM 1393 C C . ILE A 1 167 ? 0.450 -0.947 -20.674 1.00 83.94 167 ILE A C 1
ATOM 1395 O O . ILE A 1 167 ? 0.046 -1.433 -21.732 1.00 83.94 167 ILE A O 1
ATOM 1399 N N . GLN A 1 168 ? 0.542 0.360 -20.466 1.00 78.31 168 GLN A N 1
ATOM 1400 C CA . GLN A 1 168 ? 0.220 1.337 -21.486 1.00 78.31 168 GLN A CA 1
ATOM 1401 C C . GLN A 1 168 ? 1.501 1.746 -22.202 1.00 78.31 168 GLN A C 1
ATOM 1403 O O . GLN A 1 168 ? 2.341 2.463 -21.654 1.00 78.31 168 GLN A O 1
ATOM 1408 N N . TYR A 1 169 ? 1.632 1.291 -23.447 1.00 66.00 169 TYR A N 1
ATOM 1409 C CA . TYR A 1 169 ? 2.612 1.827 -24.382 1.00 66.00 169 TYR A CA 1
ATOM 1410 C C . TYR A 1 169 ? 1.948 2.884 -25.261 1.00 66.00 169 TYR A C 1
ATOM 1412 O O . TYR A 1 169 ? 0.884 2.612 -25.826 1.00 66.00 169 TYR A O 1
ATOM 1420 N N . PRO A 1 170 ? 2.593 4.041 -25.495 1.00 57.25 170 PRO A N 1
ATOM 1421 C CA . PRO A 1 170 ? 2.064 5.057 -26.403 1.00 57.25 170 PRO A CA 1
ATOM 1422 C C . PRO A 1 170 ? 1.886 4.558 -27.850 1.00 57.25 170 PRO A C 1
ATOM 1424 O O . PRO A 1 170 ? 1.213 5.221 -28.636 1.00 57.25 170 PRO A O 1
ATOM 1427 N N . TYR A 1 171 ? 2.443 3.390 -28.207 1.00 50.00 171 TYR A N 1
ATOM 1428 C CA . TYR A 1 171 ? 2.436 2.860 -29.574 1.00 50.00 171 TYR A CA 1
ATOM 1429 C C . TYR A 1 171 ? 1.997 1.392 -29.720 1.00 50.00 171 TYR A C 1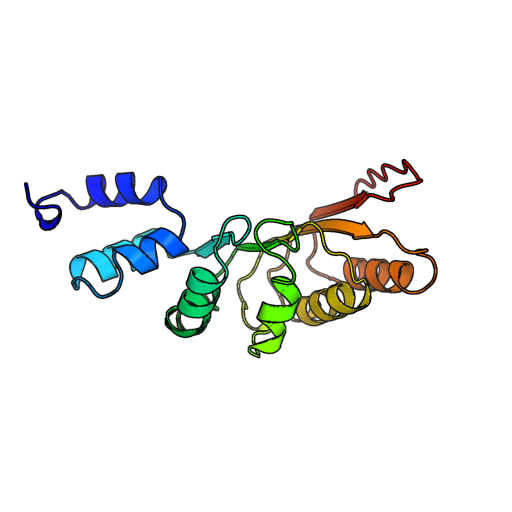
ATOM 1431 O O . TYR A 1 171 ? 2.052 0.869 -30.832 1.00 50.00 171 TYR A O 1
ATOM 1439 N N . ALA A 1 172 ? 1.549 0.710 -28.657 1.00 44.25 172 ALA A N 1
ATOM 1440 C CA . ALA A 1 172 ? 1.194 -0.708 -28.760 1.00 44.25 172 ALA A CA 1
ATOM 1441 C C . ALA A 1 172 ? 0.046 -1.112 -27.821 1.00 44.25 172 ALA A C 1
ATOM 1443 O O . ALA A 1 172 ? 0.207 -1.212 -26.608 1.00 44.25 172 ALA A O 1
ATOM 1444 N N . THR A 1 173 ? -1.119 -1.388 -28.405 1.00 39.81 173 THR A N 1
ATOM 1445 C CA . THR A 1 173 ? -2.260 -2.024 -27.739 1.00 39.81 173 THR A CA 1
ATOM 1446 C C . THR A 1 173 ? -1.996 -3.524 -27.578 1.00 39.81 173 THR A C 1
ATOM 1448 O O . THR A 1 173 ? -2.400 -4.315 -28.430 1.00 39.81 173 THR A O 1
ATOM 1451 N N . TRP A 1 174 ? -1.326 -3.929 -26.501 1.00 45.69 174 TRP A N 1
ATOM 1452 C CA . TRP A 1 174 ? -1.294 -5.328 -26.065 1.00 45.69 174 TRP A CA 1
ATOM 1453 C C . TRP A 1 174 ? -1.991 -5.429 -24.707 1.00 45.69 174 TRP A C 1
ATOM 1455 O O . TRP A 1 174 ? -1.370 -5.253 -23.667 1.00 45.69 174 TRP A O 1
ATOM 1465 N N . LEU A 1 175 ? -3.298 -5.702 -24.713 1.00 39.47 175 LEU A N 1
ATOM 1466 C CA . LEU A 1 175 ? -4.000 -6.145 -23.508 1.00 39.47 175 LEU A CA 1
ATOM 1467 C C . LEU A 1 175 ? -3.620 -7.608 -23.260 1.00 39.47 175 LEU A C 1
ATOM 1469 O O . LEU A 1 175 ? -4.129 -8.512 -23.921 1.00 39.47 175 LEU A O 1
ATOM 1473 N N . LEU A 1 176 ? -2.691 -7.840 -22.334 1.00 44.91 176 LEU A N 1
ATOM 1474 C CA . LEU A 1 176 ? -2.416 -9.168 -21.792 1.00 44.91 176 LEU A CA 1
ATOM 1475 C C . LEU A 1 176 ? -3.340 -9.412 -20.593 1.00 44.91 176 LEU A C 1
ATOM 1477 O O . LEU A 1 176 ? -2.943 -9.253 -19.444 1.00 44.91 176 LEU A O 1
ATOM 1481 N N . GLU A 1 177 ? -4.575 -9.846 -20.851 1.00 37.69 177 GLU A N 1
ATOM 1482 C CA . GLU A 1 177 ? -5.354 -10.549 -19.826 1.00 37.69 177 GLU A CA 1
ATOM 1483 C C . GLU A 1 177 ? -4.760 -11.955 -19.659 1.00 37.69 177 GLU A C 1
ATOM 1485 O O . GLU A 1 177 ? -5.134 -12.903 -20.348 1.00 37.69 177 GLU A O 1
ATOM 1490 N N . MET A 1 178 ? -3.778 -12.098 -18.768 1.00 40.19 178 MET A N 1
ATOM 1491 C CA . MET A 1 178 ? -3.254 -13.410 -18.387 1.00 40.19 178 MET A CA 1
ATOM 1492 C C . MET A 1 178 ? -3.928 -13.877 -17.099 1.00 40.19 178 MET A C 1
ATOM 1494 O O . MET A 1 178 ? -3.499 -13.563 -15.992 1.00 40.19 178 MET A O 1
ATOM 1498 N N . THR A 1 179 ? -5.009 -14.643 -17.244 1.00 31.55 179 THR A N 1
ATOM 1499 C CA . THR A 1 179 ? -5.641 -15.355 -16.127 1.00 31.55 179 THR A CA 1
ATOM 1500 C C . THR A 1 179 ? -4.766 -16.524 -15.677 1.00 31.55 179 THR A C 1
ATOM 1502 O O . THR A 1 179 ? -4.387 -17.370 -16.488 1.00 31.55 179 THR A O 1
ATOM 1505 N N . MET A 1 180 ? -4.484 -16.588 -14.374 1.00 38.34 180 MET A N 1
ATOM 1506 C CA . MET A 1 180 ? -3.786 -17.700 -13.723 1.00 38.34 180 MET A CA 1
ATOM 1507 C C . MET A 1 180 ? -4.554 -19.013 -13.944 1.00 38.34 180 MET A C 1
ATOM 1509 O O . MET A 1 180 ? -5.703 -19.130 -13.520 1.00 38.34 180 MET A O 1
ATOM 1513 N N . ILE A 1 181 ? -3.923 -20.009 -14.570 1.00 32.03 181 ILE A N 1
ATOM 1514 C CA . ILE A 1 181 ? -4.359 -21.406 -14.458 1.00 32.03 181 ILE A CA 1
ATOM 1515 C C . ILE A 1 181 ? -3.515 -22.011 -13.339 1.00 32.03 181 ILE A C 1
ATOM 1517 O O . ILE A 1 181 ? -2.305 -22.169 -13.498 1.00 32.03 181 ILE A O 1
ATOM 1521 N N . SER A 1 182 ? -4.156 -22.261 -12.197 1.00 37.41 182 SER A N 1
ATOM 1522 C CA . SER A 1 182 ? -3.602 -23.016 -11.068 1.00 37.41 182 SER A CA 1
ATOM 1523 C C . SER A 1 182 ? -3.441 -24.492 -11.405 1.00 37.41 182 SER A C 1
ATOM 1525 O O . SER A 1 182 ? -4.432 -25.048 -11.938 1.00 37.41 182 SER A O 1
#

Secondary structure (DSSP, 8-state):
--GGGS-HHHHHHHHTTS-HHHHHHHHTTT-HHHHHHHHHHTSSEEEE-TT--HHHHHHHIIIIIHHHGGGEEEEEEE-SSSSTTHHHHHHHTT--GGG-TT--EEEEEEE--HHHHHHHHHHHTT-TT--EEEEEEE--S--TTHHHHHHHHHHT-TT--EEEEEEEBTTB----------

pLDDT: mean 85.83, std 14.63, range [31.55, 98.38]

Foldseek 3Di:
DDPVPDDLVVVLVVCVVDALLRLCVVQPPPDPSSPVSNCVSQQAHAAACPQPAPVSVVVCVVPPCLVCLCRYAHHAAECDPNQNCRLVVCVVVVDAPLSNQNHQEYHYYAAADLVSLLRNLLSLLNRPRHAYYHYAYEYADDDPPSVVVSVVSNVPNPRHNYYHYHYDYPPDPDDPPDDDDD

Radius of gyration: 18.34 Å; chains: 1; bounding box: 38×45×54 Å